Protein AF-A0AAV7XN51-F1 (afdb_monomer)

pLDDT: mean 76.29, std 14.18, range [33.38, 92.38]

Nearest PDB structures (foldseek):
  8zgt-assembly1_B  TM=3.733E-01  e=4.078E+00  Rattus norvegicus
  6qpq-assembly2_C  TM=3.426E-01  e=2.627E+00  Thermochaetoides thermophila DSM 1495
  6qv1-assembly1_B  TM=2.124E-01  e=2.758E+00  Thermotoga maritima MSB8

Mean predicted aligned error: 9.62 Å

Solvent-accessible surface area (backbone atoms only — not comparable to full-atom values): 9319 Å² total; per-residue (Å²): 130,88,72,72,48,68,78,72,54,31,60,62,49,62,76,44,34,72,58,54,49,62,69,34,35,90,86,80,33,30,57,51,69,57,42,27,50,49,11,52,52,46,25,52,52,33,48,50,34,46,52,29,51,74,72,72,42,78,49,90,56,47,72,65,48,46,63,62,36,64,74,48,56,84,78,54,57,76,65,60,56,51,52,53,48,51,56,53,34,54,52,45,30,51,39,20,47,33,29,22,51,15,46,71,69,66,38,49,73,42,38,43,65,44,53,53,53,49,50,51,51,52,50,52,51,49,50,56,50,51,54,42,46,75,73,73,44,94,77,76,57,68,68,61,54,52,50,54,52,50,52,52,51,56,49,46,29,48,50,28,37,35,58,52,40,53,59,62,73,74,112

Organism: NCBI:txid439358

Structure (mmCIF, N/CA/C/O backbone):
data_AF-A0AAV7XN51-F1
#
_entry.id   AF-A0AAV7XN51-F1
#
loop_
_atom_site.group_PDB
_atom_site.id
_atom_site.type_symbol
_atom_site.label_atom_id
_atom_site.label_alt_id
_atom_site.label_comp_id
_atom_site.label_asym_id
_atom_site.label_entity_id
_atom_site.label_seq_id
_atom_site.pdbx_PDB_ins_code
_atom_site.Cartn_x
_atom_site.Cartn_y
_atom_site.Cartn_z
_atom_site.occupancy
_atom_site.B_iso_or_equiv
_atom_site.auth_seq_id
_atom_site.auth_comp_id
_atom_site.auth_asym_id
_atom_site.auth_atom_id
_atom_site.pdbx_PDB_model_num
ATOM 1 N N . MET A 1 1 ? 3.316 7.113 -22.708 1.00 33.38 1 MET A N 1
ATOM 2 C CA . MET A 1 1 ? 4.002 8.287 -22.124 1.00 33.38 1 MET A CA 1
ATOM 3 C C . MET A 1 1 ? 4.991 7.782 -21.085 1.00 33.38 1 MET A C 1
ATOM 5 O O . MET A 1 1 ? 4.564 7.099 -20.165 1.00 33.38 1 MET A O 1
ATOM 9 N N . ARG A 1 2 ? 6.297 8.037 -21.255 1.00 41.25 2 ARG A N 1
ATOM 10 C CA . ARG A 1 2 ? 7.309 7.727 -20.232 1.00 41.25 2 ARG A CA 1
ATOM 11 C C . ARG A 1 2 ? 7.122 8.716 -19.085 1.00 41.25 2 ARG A C 1
ATOM 13 O O . ARG A 1 2 ? 7.471 9.883 -19.216 1.00 41.25 2 ARG A O 1
ATOM 20 N N . VAL A 1 3 ? 6.497 8.273 -18.004 1.00 49.91 3 VAL A N 1
ATOM 21 C CA . VAL A 1 3 ? 6.418 9.058 -16.768 1.00 49.91 3 VAL A CA 1
ATOM 22 C C . VAL A 1 3 ? 7.848 9.163 -16.211 1.00 49.91 3 VAL A C 1
ATOM 24 O O . VAL A 1 3 ? 8.553 8.151 -16.231 1.00 49.91 3 VAL A O 1
ATOM 27 N N . PRO A 1 4 ? 8.323 10.340 -15.763 1.00 53.16 4 PRO A N 1
ATOM 28 C CA . PRO A 1 4 ? 9.722 10.559 -15.394 1.00 53.16 4 PRO A CA 1
ATOM 29 C C . PRO A 1 4 ? 10.025 9.976 -14.004 1.00 53.16 4 PRO A C 1
ATOM 31 O O . PRO A 1 4 ? 10.395 10.677 -13.067 1.00 53.16 4 PRO A O 1
ATOM 34 N N . PHE A 1 5 ? 9.855 8.663 -13.849 1.00 54.28 5 PHE A N 1
ATOM 35 C CA . PHE A 1 5 ? 10.244 7.941 -12.639 1.00 54.28 5 PHE A CA 1
ATOM 36 C C . PHE A 1 5 ? 11.752 7.991 -12.411 1.00 54.28 5 PHE A C 1
ATOM 38 O O . PHE A 1 5 ? 12.187 8.028 -11.261 1.00 54.28 5 PHE A O 1
ATOM 45 N N . SER A 1 6 ? 12.538 8.076 -13.487 1.00 52.22 6 SER A N 1
ATOM 46 C CA . SER A 1 6 ? 14.000 8.106 -13.446 1.00 52.22 6 SER A CA 1
ATOM 47 C C . SER A 1 6 ? 14.585 9.351 -12.772 1.00 52.22 6 SER A C 1
ATOM 49 O O . SER A 1 6 ? 15.688 9.269 -12.240 1.00 52.22 6 SER A O 1
ATOM 51 N N . SER A 1 7 ? 13.870 10.482 -12.733 1.00 53.81 7 SER A N 1
ATOM 52 C CA . SER A 1 7 ? 14.366 11.714 -12.103 1.00 53.81 7 SER A CA 1
ATOM 53 C C . SER A 1 7 ? 13.974 11.853 -10.629 1.00 53.81 7 SER A C 1
ATOM 55 O O . SER A 1 7 ? 14.759 12.395 -9.855 1.00 53.81 7 SER A O 1
ATOM 57 N N . VAL A 1 8 ? 12.804 11.342 -10.216 1.00 60.16 8 VAL A N 1
ATOM 58 C CA . VAL A 1 8 ? 12.297 11.496 -8.833 1.00 60.16 8 VAL A CA 1
ATOM 59 C C . VAL A 1 8 ? 12.503 10.238 -7.982 1.00 60.16 8 VAL A C 1
ATOM 61 O O . VAL A 1 8 ? 13.050 10.326 -6.884 1.00 60.16 8 VAL A O 1
ATOM 64 N N . LEU A 1 9 ? 12.103 9.056 -8.471 1.00 60.91 9 LEU A N 1
ATOM 65 C CA . LEU A 1 9 ? 12.276 7.781 -7.752 1.00 60.91 9 LEU A CA 1
ATOM 66 C C . LEU A 1 9 ? 13.556 7.031 -8.147 1.00 60.91 9 LEU A C 1
ATOM 68 O O . LEU A 1 9 ? 14.057 6.226 -7.363 1.00 60.91 9 LEU A O 1
ATOM 72 N N . GLY A 1 10 ? 14.111 7.310 -9.325 1.00 59.81 10 GLY A N 1
ATOM 73 C CA . GLY A 1 10 ? 15.326 6.677 -9.837 1.00 59.81 10 GLY A CA 1
ATOM 74 C C . GLY A 1 10 ? 16.536 6.813 -8.904 1.00 59.81 10 GLY A C 1
ATOM 75 O O . GLY A 1 10 ? 17.105 5.788 -8.522 1.00 59.81 10 GLY A O 1
ATOM 76 N N . PRO A 1 11 ? 16.924 8.026 -8.456 1.00 60.84 11 PRO A N 1
ATOM 77 C CA . PRO A 1 11 ? 18.116 8.211 -7.627 1.00 60.84 11 PRO A CA 1
ATOM 78 C C . PRO A 1 11 ? 18.096 7.432 -6.295 1.00 60.84 11 PRO A C 1
ATOM 80 O O . PRO A 1 11 ? 19.089 6.758 -5.994 1.00 60.84 11 PRO A O 1
ATOM 83 N N . PRO A 1 12 ? 17.008 7.444 -5.490 1.00 62.06 12 PRO A N 1
ATOM 84 C CA . PRO A 1 12 ? 16.958 6.649 -4.264 1.00 62.06 12 PRO A CA 1
ATOM 85 C C . PRO A 1 12 ? 16.860 5.141 -4.538 1.00 62.06 12 PRO A C 1
ATOM 87 O O . PRO A 1 12 ? 17.498 4.362 -3.823 1.00 62.06 12 PRO A O 1
ATOM 90 N N . MET A 1 13 ? 16.134 4.709 -5.579 1.00 62.38 13 MET A N 1
ATOM 91 C CA . MET A 1 13 ? 16.035 3.283 -5.914 1.00 62.38 13 MET A CA 1
ATOM 92 C C . MET A 1 13 ? 17.348 2.709 -6.457 1.00 62.38 13 MET A C 1
ATOM 94 O O . MET A 1 13 ? 17.679 1.568 -6.144 1.00 62.38 13 MET A O 1
ATOM 98 N N . LEU A 1 14 ? 18.148 3.491 -7.186 1.00 65.44 14 LEU A N 1
ATOM 99 C CA . LEU A 1 14 ? 19.487 3.093 -7.633 1.00 65.44 14 LEU A CA 1
ATOM 100 C C . LEU A 1 14 ? 20.480 3.038 -6.465 1.00 65.44 14 LEU A C 1
ATOM 102 O O . LEU A 1 14 ? 21.215 2.057 -6.329 1.00 65.44 14 LEU A O 1
ATOM 106 N N . LYS A 1 15 ? 20.462 4.040 -5.574 1.00 69.00 15 LYS A N 1
ATOM 107 C CA . LYS A 1 15 ? 21.365 4.114 -4.411 1.00 69.00 15 LYS A CA 1
ATOM 108 C C . LYS A 1 15 ? 21.192 2.928 -3.455 1.00 69.00 15 LYS A C 1
ATOM 110 O O . LYS A 1 15 ? 22.183 2.381 -2.974 1.00 69.00 15 LYS A O 1
ATOM 115 N N . TYR A 1 16 ? 19.951 2.495 -3.223 1.00 74.06 16 TYR A N 1
ATOM 116 C CA . TYR A 1 16 ? 19.626 1.363 -2.344 1.00 74.06 16 TYR A CA 1
ATOM 117 C C . TYR A 1 16 ? 19.201 0.094 -3.099 1.00 74.06 16 TYR A C 1
ATOM 119 O O . TYR A 1 16 ? 18.755 -0.878 -2.487 1.00 74.06 16 TYR A O 1
ATOM 127 N N . GLY A 1 17 ? 19.398 0.040 -4.419 1.00 70.25 17 GLY A N 1
ATOM 128 C CA . GLY A 1 17 ? 18.892 -1.043 -5.267 1.00 70.25 17 GLY A CA 1
ATOM 129 C C . GLY A 1 17 ? 19.396 -2.430 -4.868 1.00 70.25 17 GLY A C 1
ATOM 130 O O . GLY A 1 17 ? 18.647 -3.401 -4.920 1.00 70.25 17 GLY A O 1
ATOM 131 N N . ARG A 1 18 ? 20.639 -2.542 -4.375 1.00 72.06 18 ARG A N 1
ATOM 132 C C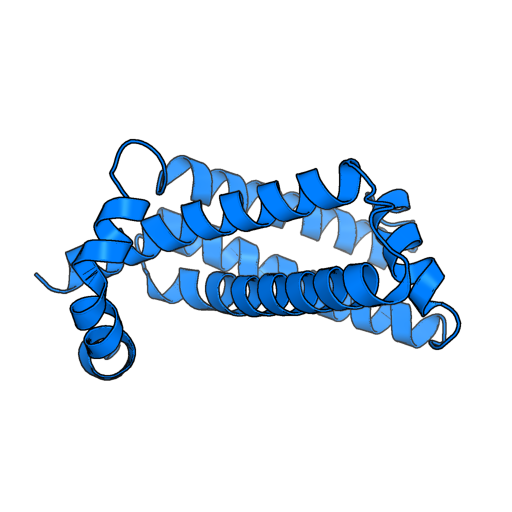A . ARG A 1 18 ? 21.179 -3.811 -3.845 1.00 72.06 18 ARG A CA 1
ATOM 133 C C . ARG A 1 18 ? 20.407 -4.322 -2.625 1.00 72.06 18 ARG A C 1
ATOM 135 O O . ARG A 1 18 ? 20.211 -5.528 -2.508 1.00 72.06 18 ARG A O 1
ATOM 142 N N . PHE A 1 19 ? 19.966 -3.427 -1.743 1.00 77.25 19 PHE A N 1
ATOM 143 C CA . PHE A 1 19 ? 19.182 -3.785 -0.563 1.00 77.25 19 PHE A CA 1
ATOM 144 C C . PHE A 1 19 ? 17.778 -4.245 -0.962 1.00 77.25 19 PHE A C 1
ATOM 146 O O . PHE A 1 19 ? 17.367 -5.347 -0.597 1.00 77.25 19 PHE A O 1
ATOM 153 N N . TYR A 1 20 ? 17.089 -3.458 -1.795 1.00 76.00 20 TYR A N 1
ATOM 154 C CA . TYR A 1 20 ? 15.750 -3.805 -2.275 1.00 76.00 20 TYR A CA 1
ATOM 155 C C . TYR A 1 20 ? 15.738 -5.106 -3.078 1.00 76.00 20 TYR A C 1
ATOM 157 O O . TYR A 1 20 ? 14.859 -5.934 -2.876 1.00 76.00 20 TYR A O 1
ATOM 165 N N . ASN A 1 21 ? 16.751 -5.363 -3.908 1.00 74.19 21 ASN A N 1
ATOM 166 C CA . ASN A 1 21 ? 16.862 -6.627 -4.643 1.00 74.19 21 ASN A CA 1
ATOM 167 C C . ASN A 1 21 ? 17.091 -7.836 -3.739 1.00 74.19 21 ASN A C 1
ATOM 169 O O . ASN A 1 21 ? 16.661 -8.937 -4.069 1.00 74.19 21 ASN A O 1
ATOM 173 N N . ARG A 1 22 ? 17.777 -7.648 -2.607 1.00 78.50 22 ARG A N 1
ATOM 174 C CA . ARG A 1 22 ? 17.988 -8.724 -1.640 1.00 78.50 22 ARG A CA 1
ATOM 175 C C . ARG A 1 22 ? 16.696 -9.049 -0.890 1.00 78.50 22 ARG A C 1
ATOM 177 O O . ARG A 1 22 ? 16.406 -10.226 -0.705 1.00 78.50 22 ARG A O 1
ATOM 184 N N . MET A 1 23 ? 15.913 -8.031 -0.518 1.00 78.06 23 MET A N 1
ATOM 185 C CA . MET A 1 23 ? 14.571 -8.222 0.054 1.00 78.06 23 MET A CA 1
ATOM 186 C C . MET A 1 23 ? 13.598 -8.848 -0.950 1.00 78.06 23 MET A C 1
ATOM 188 O O . MET A 1 23 ? 12.892 -9.794 -0.619 1.00 78.06 23 MET A O 1
ATOM 192 N N . CYS A 1 24 ? 13.606 -8.363 -2.189 1.00 76.56 24 CYS A N 1
ATOM 193 C CA . CYS A 1 24 ? 12.735 -8.811 -3.273 1.00 76.56 24 CYS A CA 1
ATOM 194 C C . CYS A 1 24 ? 13.323 -9.972 -4.081 1.00 76.56 24 CYS A C 1
ATOM 196 O O . CYS A 1 24 ? 13.037 -10.111 -5.270 1.00 76.56 24 CYS A O 1
ATOM 198 N N . SER A 1 25 ? 14.171 -10.796 -3.457 1.00 72.62 25 SER A N 1
ATOM 199 C CA . SER A 1 25 ? 14.716 -11.987 -4.103 1.00 72.62 25 SER A CA 1
ATOM 200 C C . SER A 1 25 ? 13.560 -12.848 -4.641 1.00 72.62 25 SER A C 1
ATOM 202 O O . SER A 1 25 ? 12.598 -13.085 -3.899 1.00 72.62 25 SER A O 1
ATOM 204 N N . PRO A 1 26 ? 13.630 -13.335 -5.897 1.00 61.69 26 PRO A N 1
ATOM 205 C CA . PRO A 1 26 ? 12.488 -13.835 -6.679 1.00 61.69 26 PRO A CA 1
ATOM 206 C C . PRO A 1 26 ? 11.783 -15.088 -6.130 1.00 61.69 26 PRO A C 1
ATOM 208 O O . PRO A 1 26 ? 10.918 -15.643 -6.797 1.00 61.69 26 PRO A O 1
ATOM 211 N N . ARG A 1 27 ? 12.135 -15.555 -4.929 1.00 60.78 27 ARG A N 1
ATOM 212 C CA . ARG A 1 27 ? 11.517 -16.714 -4.273 1.00 60.78 27 ARG A CA 1
ATOM 213 C C . ARG A 1 27 ? 10.613 -16.364 -3.090 1.00 60.78 27 ARG A C 1
ATOM 215 O O . ARG A 1 27 ? 9.852 -17.229 -2.676 1.00 60.78 27 ARG A O 1
ATOM 222 N N . LEU A 1 28 ? 10.676 -15.141 -2.554 1.00 66.44 28 LEU A N 1
ATOM 223 C CA . LEU A 1 28 ? 9.966 -14.772 -1.319 1.00 66.44 28 LEU A CA 1
ATOM 224 C C . LEU A 1 28 ? 8.829 -13.756 -1.535 1.00 66.44 28 LEU A C 1
ATOM 226 O O . LEU A 1 28 ? 7.748 -13.940 -0.981 1.00 66.44 28 LEU A O 1
ATOM 230 N N . PHE A 1 29 ? 9.032 -12.726 -2.364 1.00 76.00 29 PHE A N 1
ATOM 231 C CA . PHE A 1 29 ? 8.069 -11.628 -2.550 1.00 76.00 29 PHE A CA 1
ATOM 232 C C . PHE A 1 29 ? 7.990 -11.168 -4.015 1.00 76.00 29 PHE A C 1
ATOM 234 O O . PHE A 1 29 ? 8.998 -11.187 -4.720 1.00 76.00 29 PHE A O 1
ATOM 241 N N . GLY A 1 30 ? 6.813 -10.715 -4.469 1.00 72.12 30 GLY A N 1
ATOM 242 C CA . GLY A 1 30 ? 6.613 -10.121 -5.802 1.00 72.12 30 GLY A CA 1
ATOM 243 C C . GLY A 1 30 ? 5.897 -11.009 -6.827 1.00 72.12 30 GLY A C 1
ATOM 244 O O . GLY A 1 30 ? 6.102 -10.847 -8.035 1.00 72.12 30 GLY A O 1
ATOM 245 N N . TYR A 1 31 ? 5.069 -11.959 -6.382 1.00 82.25 31 TYR A N 1
ATOM 246 C CA . TYR A 1 31 ? 4.236 -12.750 -7.292 1.00 82.25 31 TYR A CA 1
ATOM 247 C C . TYR A 1 31 ? 3.091 -11.895 -7.851 1.00 82.25 31 TYR A C 1
ATOM 249 O O . TYR A 1 31 ? 2.214 -11.467 -7.105 1.00 82.25 31 TYR A O 1
ATOM 257 N N . SER A 1 32 ? 3.066 -11.689 -9.174 1.00 81.94 32 SER A N 1
ATOM 258 C CA . SER A 1 32 ? 2.006 -10.902 -9.833 1.00 81.94 32 SER A CA 1
ATOM 259 C C . SER A 1 32 ? 0.616 -11.498 -9.578 1.00 81.94 32 SER A C 1
ATOM 261 O O . SER A 1 32 ? -0.304 -10.780 -9.199 1.00 81.94 32 SER A O 1
ATOM 263 N N . THR A 1 33 ? 0.485 -12.828 -9.644 1.00 85.31 33 THR A N 1
ATOM 264 C CA . THR A 1 33 ? -0.770 -13.533 -9.336 1.00 85.31 33 THR A CA 1
ATOM 265 C C . THR A 1 33 ? -1.267 -13.250 -7.920 1.00 85.31 33 THR A C 1
ATOM 267 O O . THR A 1 33 ? -2.460 -13.042 -7.727 1.00 85.31 33 THR A O 1
ATOM 270 N N . TYR A 1 34 ? -0.365 -13.167 -6.937 1.00 88.44 34 TYR A N 1
ATOM 271 C CA . TYR A 1 34 ? -0.726 -12.806 -5.567 1.00 88.44 34 TYR A CA 1
ATOM 272 C C . TYR A 1 34 ? -1.267 -11.376 -5.494 1.00 88.44 34 TYR A C 1
ATOM 274 O O . TYR A 1 34 ? -2.321 -11.155 -4.907 1.00 88.44 34 TYR A O 1
ATOM 282 N N . SER A 1 35 ? 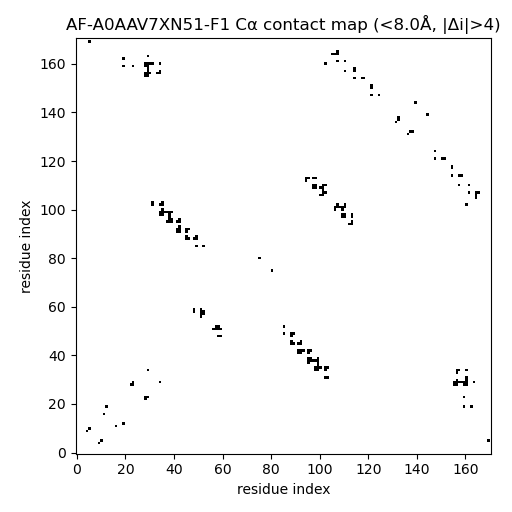-0.585 -10.409 -6.115 1.00 86.69 35 SER A N 1
ATOM 283 C CA . SER A 1 35 ? -1.016 -9.005 -6.118 1.00 86.69 35 SER A CA 1
ATOM 284 C C . SER A 1 35 ? -2.339 -8.790 -6.860 1.00 86.69 35 SER A C 1
ATOM 286 O O . SER A 1 35 ? -3.163 -8.007 -6.395 1.00 86.6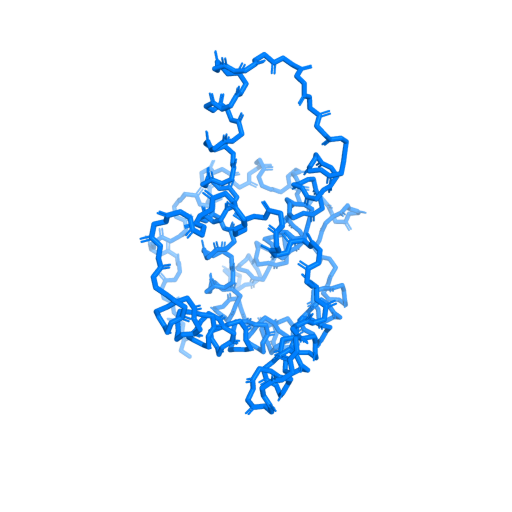9 35 S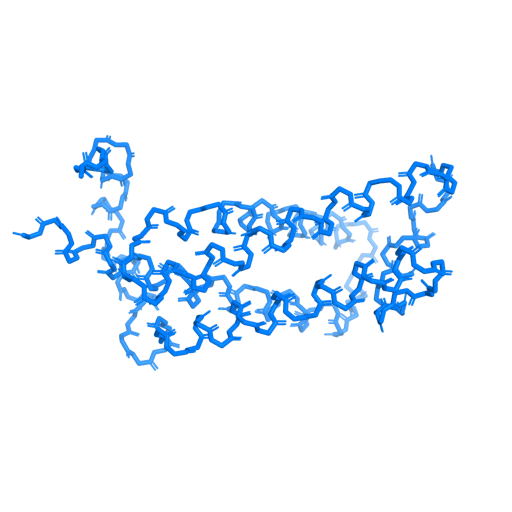ER A O 1
ATOM 288 N N . VAL A 1 36 ? -2.582 -9.515 -7.959 1.00 89.44 36 VAL A N 1
ATOM 289 C CA . VAL A 1 36 ? -3.873 -9.498 -8.669 1.00 89.44 36 VAL A CA 1
ATOM 290 C C . VAL A 1 36 ? -4.979 -10.074 -7.786 1.00 89.44 36 VAL A C 1
ATOM 292 O O . VAL A 1 36 ? -6.003 -9.421 -7.595 1.00 89.44 36 VAL A O 1
ATOM 295 N N . CYS A 1 37 ? -4.772 -11.255 -7.194 1.00 92.06 37 CYS A N 1
ATOM 296 C CA . CYS A 1 37 ? -5.742 -11.855 -6.275 1.00 92.06 37 CYS A CA 1
ATOM 297 C C . CYS A 1 37 ? -6.022 -10.948 -5.070 1.00 92.06 37 CYS A C 1
ATOM 299 O O . CYS A 1 37 ? -7.174 -10.801 -4.673 1.00 92.06 37 CYS A O 1
ATOM 301 N N . LEU A 1 38 ? -4.988 -10.306 -4.520 1.00 90.88 38 LEU A N 1
ATOM 302 C CA . LEU A 1 38 ? -5.110 -9.344 -3.427 1.00 90.88 38 LEU A CA 1
ATOM 303 C C . LEU A 1 38 ? -5.950 -8.130 -3.839 1.00 90.88 38 LEU A C 1
ATOM 305 O O . LEU A 1 38 ? -6.829 -7.724 -3.084 1.00 90.88 38 LEU A O 1
ATOM 309 N N . GLY A 1 39 ? -5.708 -7.575 -5.029 1.00 88.94 39 GLY A N 1
ATOM 310 C CA . GLY A 1 39 ? -6.500 -6.479 -5.584 1.00 88.94 39 GLY A CA 1
ATOM 311 C C . GLY A 1 39 ? -7.968 -6.867 -5.761 1.00 88.94 39 GLY A C 1
ATOM 312 O O . GLY A 1 39 ? -8.841 -6.194 -5.227 1.00 88.94 39 GLY A O 1
ATOM 313 N N . ILE A 1 40 ? -8.246 -8.002 -6.412 1.00 91.62 40 ILE A N 1
ATOM 314 C CA . ILE A 1 40 ? -9.618 -8.491 -6.633 1.00 91.62 40 ILE A CA 1
ATOM 315 C C . ILE A 1 40 ? -10.337 -8.742 -5.304 1.00 91.62 40 ILE A C 1
ATOM 317 O O . ILE A 1 40 ? -11.469 -8.292 -5.120 1.00 91.62 40 ILE A O 1
ATOM 321 N N . LEU A 1 41 ? -9.687 -9.437 -4.365 1.00 91.81 41 LEU A N 1
ATOM 322 C CA . LEU A 1 41 ? -10.262 -9.736 -3.055 1.00 91.81 41 LEU A CA 1
ATOM 323 C C . LEU A 1 41 ? -10.518 -8.451 -2.259 1.00 91.81 41 LEU A C 1
ATOM 325 O O . LEU A 1 41 ? -11.591 -8.294 -1.681 1.00 91.81 41 LEU A O 1
ATOM 329 N N . GLY A 1 42 ? -9.565 -7.515 -2.265 1.00 87.56 42 GLY A N 1
ATOM 330 C CA . GLY A 1 42 ? -9.703 -6.215 -1.614 1.00 87.56 42 GLY A CA 1
ATOM 331 C C . GLY A 1 42 ? -10.858 -5.399 -2.194 1.00 87.56 42 GLY A C 1
ATOM 332 O O . GLY A 1 42 ? -11.676 -4.872 -1.439 1.00 87.56 42 GLY A O 1
ATOM 333 N N . THR A 1 43 ? -10.997 -5.359 -3.521 1.00 88.88 43 THR A N 1
ATOM 334 C CA . THR A 1 43 ? -12.123 -4.696 -4.193 1.00 88.88 43 THR A CA 1
ATOM 335 C C . THR A 1 43 ? -13.452 -5.368 -3.852 1.00 88.88 43 THR A C 1
ATOM 337 O O . THR A 1 43 ? -14.417 -4.680 -3.535 1.00 88.88 43 THR A O 1
ATOM 340 N N . ALA A 1 44 ? -13.521 -6.702 -3.865 1.00 89.44 44 ALA A N 1
ATOM 341 C CA . ALA A 1 44 ? -14.747 -7.425 -3.540 1.00 89.44 44 ALA A CA 1
ATOM 342 C C . ALA A 1 44 ? -15.201 -7.158 -2.095 1.00 89.44 44 ALA A C 1
ATOM 344 O O . ALA A 1 44 ? -16.364 -6.827 -1.869 1.00 89.44 44 ALA A O 1
ATOM 345 N N . VAL A 1 45 ? -14.282 -7.242 -1.126 1.00 87.44 45 VAL A N 1
ATOM 346 C CA . VAL A 1 45 ? -14.580 -6.981 0.292 1.00 87.44 45 VAL A CA 1
ATOM 347 C C . VAL A 1 45 ? -15.013 -5.531 0.504 1.00 87.44 45 VAL A C 1
ATOM 349 O O . VAL A 1 45 ? -16.052 -5.293 1.116 1.00 87.44 45 VAL A O 1
ATOM 352 N N . THR A 1 46 ? -14.275 -4.561 -0.045 1.00 86.38 46 THR A N 1
ATOM 353 C CA . THR A 1 46 ? -14.613 -3.132 0.100 1.00 86.38 46 THR A CA 1
ATOM 354 C C . THR A 1 46 ? -15.938 -2.770 -0.566 1.00 86.38 46 THR A C 1
ATOM 356 O O . THR A 1 46 ? -16.690 -1.965 -0.023 1.00 86.38 46 THR A O 1
ATOM 359 N N . LEU A 1 47 ? -16.281 -3.400 -1.694 1.00 87.56 47 LEU A N 1
ATOM 360 C CA . LEU A 1 47 ? -17.565 -3.198 -2.363 1.00 87.56 47 LEU A CA 1
ATOM 361 C C . LEU A 1 47 ? -18.732 -3.799 -1.568 1.00 87.56 47 LEU A C 1
ATOM 363 O O . LEU A 1 47 ? -19.796 -3.185 -1.485 1.00 87.56 47 LEU A O 1
ATOM 367 N N . VAL A 1 48 ? -18.547 -4.984 -0.979 1.00 86.94 48 VAL A N 1
ATOM 368 C CA . VAL A 1 48 ? -19.546 -5.589 -0.085 1.00 86.94 48 VAL A CA 1
ATOM 369 C C . VAL A 1 48 ? -19.756 -4.711 1.146 1.00 86.94 48 VAL A C 1
ATOM 371 O O . VAL A 1 48 ? -20.901 -4.421 1.488 1.00 86.94 48 VAL A O 1
ATOM 374 N N . ASP A 1 49 ? -18.677 -4.229 1.766 1.00 82.38 49 ASP A N 1
ATOM 375 C CA . ASP A 1 49 ? -18.758 -3.319 2.911 1.00 82.38 49 ASP A CA 1
ATOM 376 C C . ASP A 1 49 ? -19.427 -1.986 2.545 1.00 82.38 49 ASP A C 1
ATOM 378 O O . ASP A 1 49 ? -20.251 -1.492 3.314 1.00 82.38 49 ASP A O 1
ATOM 382 N N . LEU A 1 50 ? -19.155 -1.435 1.358 1.00 84.94 50 LEU A N 1
ATOM 383 C CA . LEU A 1 50 ? -19.817 -0.228 0.861 1.00 84.94 50 LEU A CA 1
ATOM 384 C C . LEU A 1 50 ? -21.320 -0.452 0.658 1.00 84.94 50 LEU A C 1
ATOM 386 O O . LEU A 1 50 ? -22.121 0.383 1.070 1.00 84.94 50 LEU A O 1
ATOM 390 N N . ARG A 1 51 ? -21.720 -1.583 0.062 1.00 85.75 51 ARG A N 1
ATOM 391 C CA . ARG A 1 51 ? -23.141 -1.927 -0.121 1.00 85.75 51 ARG A CA 1
ATOM 392 C C . ARG A 1 51 ? -23.868 -2.060 1.212 1.00 85.75 51 ARG A C 1
ATOM 394 O O . ARG A 1 51 ? -24.951 -1.505 1.359 1.00 85.75 51 ARG A O 1
ATOM 401 N N . ARG A 1 52 ? -23.266 -2.750 2.183 1.00 81.62 52 ARG A N 1
ATOM 402 C CA . ARG A 1 52 ? -23.830 -2.883 3.535 1.00 81.62 52 ARG A CA 1
ATOM 403 C C . ARG A 1 52 ? -23.968 -1.525 4.215 1.00 81.62 52 ARG A C 1
ATOM 405 O O . ARG A 1 52 ? -25.033 -1.214 4.733 1.00 81.62 52 ARG A O 1
ATOM 412 N N . LEU A 1 53 ? -22.939 -0.679 4.119 1.00 80.75 53 LEU A N 1
ATOM 413 C CA . LEU A 1 53 ? -22.955 0.669 4.687 1.00 80.75 53 LEU A CA 1
ATOM 414 C C . LEU A 1 53 ? -24.051 1.555 4.073 1.00 80.75 53 LEU A C 1
ATOM 416 O O . LEU A 1 53 ? -24.716 2.288 4.801 1.00 80.75 53 LEU A O 1
ATOM 420 N N . LEU A 1 54 ? -24.262 1.473 2.754 1.00 81.75 54 LEU A N 1
ATOM 421 C CA . LEU A 1 54 ? -25.333 2.193 2.052 1.00 81.75 54 LEU A CA 1
ATOM 422 C C . LEU A 1 54 ? -26.730 1.686 2.433 1.00 81.75 54 LEU A C 1
ATOM 424 O O . LEU A 1 54 ? -27.659 2.483 2.528 1.00 81.75 54 LEU A O 1
ATOM 428 N N . ASN A 1 55 ? -26.867 0.385 2.694 1.00 83.62 55 ASN A N 1
ATOM 429 C CA . ASN A 1 55 ? -28.117 -0.224 3.152 1.00 83.62 55 ASN A CA 1
ATOM 430 C C . ASN A 1 55 ? -28.404 0.026 4.646 1.00 83.62 55 ASN A C 1
ATOM 432 O O . ASN A 1 55 ? -29.445 -0.397 5.143 1.00 83.62 55 ASN A O 1
ATOM 436 N N . GLY A 1 56 ? -27.500 0.696 5.373 1.00 70.44 56 GLY A N 1
ATOM 437 C CA . GLY A 1 56 ? -27.615 0.905 6.819 1.00 70.44 56 GLY A CA 1
ATOM 438 C C . GLY A 1 56 ? -27.320 -0.345 7.656 1.00 70.44 56 GLY A C 1
ATOM 439 O O . GLY A 1 56 ? -27.583 -0.350 8.856 1.00 70.44 56 GLY A O 1
ATOM 440 N N . GLU A 1 57 ? -26.770 -1.394 7.042 1.00 69.69 57 GLU A N 1
ATOM 441 C CA . GLU A 1 57 ? -26.353 -2.621 7.717 1.00 69.69 57 GLU A CA 1
ATOM 442 C C . GLU A 1 57 ? -24.956 -2.462 8.326 1.00 69.69 57 GLU A C 1
ATOM 444 O O . GLU A 1 57 ? -24.129 -1.656 7.878 1.00 69.69 57 GLU A O 1
ATOM 449 N N . SER A 1 58 ? -24.661 -3.256 9.356 1.00 63.44 58 SER A N 1
ATOM 450 C CA . SER A 1 58 ? -23.343 -3.224 9.970 1.00 63.44 58 SER A CA 1
ATOM 451 C C . SER A 1 58 ? -22.253 -3.792 9.039 1.00 63.44 58 SER A C 1
ATOM 453 O O . SER A 1 58 ? -22.479 -4.733 8.269 1.00 63.44 58 SER A O 1
ATOM 455 N N . PRO A 1 59 ? -21.039 -3.210 9.064 1.00 61.69 59 PRO A N 1
ATOM 456 C CA . PRO A 1 59 ? -19.916 -3.646 8.233 1.00 61.69 59 PRO A CA 1
ATOM 457 C C . PRO A 1 59 ? -19.491 -5.082 8.577 1.00 61.69 59 PRO A C 1
ATOM 459 O O . PRO A 1 59 ? -19.532 -5.500 9.733 1.00 61.69 59 PRO A O 1
ATOM 462 N N . THR A 1 60 ? -18.981 -5.820 7.588 1.00 55.34 60 THR A N 1
ATOM 463 C CA . THR A 1 60 ? -18.626 -7.250 7.711 1.00 55.34 60 THR A CA 1
ATOM 464 C C . THR A 1 60 ? -17.570 -7.521 8.794 1.00 55.34 60 THR A C 1
ATOM 466 O O . THR A 1 60 ? -17.551 -8.593 9.393 1.00 55.34 60 THR A O 1
ATOM 469 N N . CYS A 1 61 ? -16.726 -6.529 9.096 1.00 54.00 61 CYS A N 1
ATOM 470 C CA . CYS A 1 61 ? -15.677 -6.578 10.119 1.00 54.00 61 CYS A CA 1
ATOM 471 C C . CYS A 1 61 ? -15.987 -5.690 11.337 1.00 54.00 61 CYS A C 1
ATOM 473 O O . CYS A 1 61 ? -15.143 -4.909 11.788 1.00 54.00 61 CYS A O 1
ATOM 475 N N . GLU A 1 62 ? -17.193 -5.809 11.895 1.00 49.16 62 GLU A N 1
ATOM 476 C CA . GLU A 1 62 ? -17.599 -5.068 13.093 1.00 49.16 62 GLU A CA 1
ATOM 477 C C . GLU A 1 62 ? -16.636 -5.267 14.270 1.00 49.16 62 GLU A C 1
ATOM 479 O O . GLU A 1 62 ? -16.241 -4.285 14.873 1.00 49.16 62 GLU A O 1
ATOM 484 N N . GLY A 1 63 ? -16.163 -6.481 14.573 1.00 50.44 63 GLY A N 1
ATOM 485 C CA . GLY A 1 63 ? -15.288 -6.712 15.739 1.00 50.44 63 GLY A CA 1
ATOM 486 C C . GLY A 1 63 ? -13.921 -6.010 15.668 1.00 50.44 63 GLY A C 1
ATOM 487 O O . GLY A 1 63 ? -13.433 -5.472 16.661 1.00 50.44 63 GLY A O 1
ATOM 488 N N . LEU A 1 64 ? -13.314 -5.960 14.479 1.00 50.00 64 LEU A N 1
ATOM 489 C CA . LEU A 1 64 ? -12.019 -5.308 14.239 1.00 50.00 64 LEU A CA 1
ATOM 490 C C . LEU A 1 64 ? -12.150 -3.783 14.206 1.00 50.00 64 LEU A C 1
ATOM 492 O O . LEU A 1 64 ? -11.326 -3.071 14.784 1.00 50.00 64 LEU A O 1
ATOM 496 N N . TRP A 1 65 ? -13.204 -3.283 13.558 1.00 47.94 65 TRP A N 1
ATOM 497 C CA . TRP A 1 65 ? -13.477 -1.853 13.474 1.00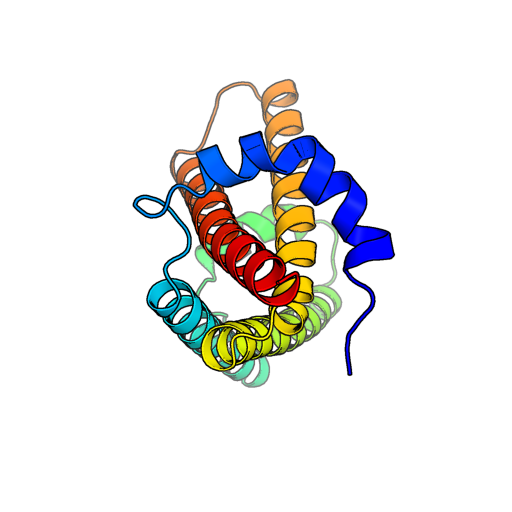 47.94 65 TRP A CA 1
ATOM 498 C C . TRP A 1 65 ? -13.979 -1.307 14.812 1.00 47.94 65 TRP A C 1
ATOM 500 O O . TRP A 1 65 ? -13.524 -0.255 15.224 1.00 47.94 65 TRP A O 1
ATOM 510 N N . LYS A 1 66 ? -14.809 -2.048 15.552 1.00 47.34 66 LYS A N 1
ATOM 511 C CA . LYS A 1 66 ? -15.322 -1.690 16.884 1.00 47.34 66 LYS A CA 1
ATOM 512 C C . LYS A 1 66 ? -14.235 -1.719 17.954 1.00 47.34 66 LYS A C 1
ATOM 514 O O . LYS A 1 66 ? -14.275 -0.897 18.854 1.00 47.34 66 LYS A O 1
ATOM 519 N N . ASN A 1 67 ? -13.200 -2.553 17.847 1.00 48.78 67 ASN A N 1
ATOM 520 C CA . ASN A 1 67 ? -12.047 -2.450 18.754 1.00 48.78 67 ASN A CA 1
ATOM 521 C C . ASN A 1 67 ? -11.157 -1.231 18.443 1.00 48.78 67 ASN A C 1
ATOM 523 O O . ASN A 1 67 ? -10.656 -0.593 19.368 1.00 48.78 67 ASN A O 1
ATOM 527 N N . ARG A 1 68 ? -10.992 -0.858 17.163 1.00 51.06 68 ARG A N 1
ATOM 528 C CA . ARG A 1 68 ? -10.247 0.358 16.775 1.00 51.06 68 ARG A CA 1
ATOM 529 C C . ARG A 1 68 ? -11.049 1.645 17.016 1.00 51.06 68 ARG A C 1
ATOM 531 O O . ARG A 1 68 ? -10.468 2.634 17.454 1.00 51.06 68 ARG A O 1
ATOM 538 N N . LEU A 1 69 ? -12.364 1.628 16.782 1.00 50.84 69 LEU A N 1
ATOM 539 C CA . LEU A 1 69 ? -13.258 2.769 16.974 1.00 50.84 69 LEU A CA 1
ATOM 540 C C . LEU A 1 69 ? -13.862 2.878 18.362 1.00 50.84 69 LEU A C 1
ATOM 542 O O . LEU A 1 69 ? -14.082 4.009 18.741 1.00 50.84 69 LEU A O 1
ATOM 546 N N . SER A 1 70 ? -14.067 1.829 19.161 1.00 48.09 70 SER A N 1
ATOM 547 C CA . SER A 1 70 ? -14.545 2.020 20.552 1.00 48.09 70 SER A CA 1
ATOM 548 C C . SER A 1 70 ? -13.573 2.873 21.373 1.00 48.09 70 SER A C 1
ATOM 550 O O . SER A 1 70 ? -13.961 3.574 22.305 1.00 48.09 70 SER A O 1
ATOM 552 N N . ARG A 1 71 ? -12.292 2.884 20.979 1.00 48.31 71 ARG A N 1
ATOM 553 C CA . ARG A 1 71 ? -11.271 3.789 21.515 1.00 48.31 71 ARG A CA 1
ATOM 554 C C . ARG A 1 71 ? -11.396 5.230 20.976 1.00 48.31 71 ARG A C 1
ATOM 556 O O . ARG A 1 71 ? -11.004 6.156 21.674 1.00 48.31 71 ARG A O 1
ATOM 563 N N . SER A 1 72 ? -11.959 5.423 19.779 1.00 48.50 72 SER A N 1
ATOM 564 C CA . SER A 1 72 ? -12.175 6.720 19.104 1.00 48.50 72 SER A CA 1
ATOM 565 C C . SER A 1 72 ? -13.597 7.293 19.267 1.00 48.50 72 SER A C 1
ATOM 567 O O . SER A 1 72 ? -13.794 8.492 19.082 1.00 48.50 72 SER A O 1
ATOM 569 N N . GLU A 1 73 ? -14.578 6.469 19.641 1.00 48.38 73 GLU A N 1
ATOM 570 C CA . GLU A 1 73 ? -16.006 6.782 19.832 1.00 48.38 73 GLU A CA 1
ATOM 571 C C . GLU A 1 73 ? -16.221 7.837 20.918 1.00 48.38 73 GLU A C 1
ATOM 573 O O . GLU A 1 73 ? -17.237 8.520 20.929 1.00 48.38 73 GLU A O 1
ATOM 578 N N . ARG A 1 74 ? -15.238 8.038 21.806 1.00 50.50 74 ARG A N 1
ATOM 579 C CA . ARG A 1 74 ? -15.295 9.110 22.807 1.00 50.50 74 ARG A CA 1
ATOM 580 C C . ARG A 1 74 ? -15.144 10.518 22.218 1.00 50.50 74 ARG A C 1
ATOM 582 O O . ARG A 1 74 ? -15.362 11.469 22.958 1.00 50.50 74 ARG A O 1
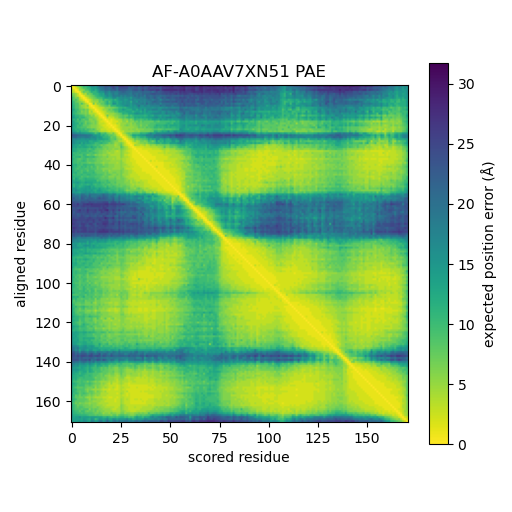ATOM 589 N N . LEU A 1 75 ? -14.759 10.672 20.944 1.00 54.81 75 LEU A N 1
ATOM 590 C CA . LEU A 1 75 ? -14.461 11.982 20.344 1.00 54.81 75 LEU A CA 1
ATOM 591 C C . LEU A 1 75 ? -15.254 12.344 19.076 1.00 54.81 75 LEU A C 1
ATOM 593 O O . LEU A 1 75 ? -15.204 13.507 18.683 1.00 54.81 75 LEU A O 1
ATOM 597 N N . MET A 1 76 ? -15.963 11.415 18.423 1.00 57.28 76 MET A N 1
ATOM 598 C CA . MET A 1 76 ? -16.644 11.687 17.143 1.00 57.28 76 MET A CA 1
ATOM 599 C C . MET A 1 76 ? -18.157 11.494 17.232 1.00 57.28 76 MET A C 1
ATOM 601 O O . MET A 1 76 ? -18.637 10.552 17.855 1.00 57.28 76 MET A O 1
ATOM 605 N N . THR A 1 77 ? -18.913 12.367 16.563 1.00 67.69 77 THR A N 1
ATOM 606 C CA . THR A 1 77 ? -20.355 12.182 16.358 1.00 67.69 77 THR A CA 1
ATOM 607 C C . THR A 1 77 ? -20.612 11.027 15.386 1.00 67.69 77 THR A C 1
ATOM 609 O O . THR A 1 77 ? -19.862 10.823 14.431 1.00 67.69 77 THR A O 1
ATOM 612 N N . ASN A 1 78 ? -21.704 10.284 15.588 1.00 69.38 78 ASN A N 1
ATOM 613 C CA . ASN A 1 78 ? -22.042 9.115 14.761 1.00 69.38 78 ASN A CA 1
ATOM 614 C C . ASN A 1 78 ? -22.154 9.436 13.256 1.00 69.38 78 ASN A C 1
ATOM 616 O O . ASN A 1 78 ? -21.845 8.589 12.420 1.00 69.38 78 ASN A O 1
ATOM 620 N N . GLU A 1 79 ? -22.554 10.660 12.903 1.00 73.31 79 GLU A N 1
ATOM 621 C CA . GLU A 1 79 ? -22.665 11.111 11.510 1.00 73.31 79 GLU A CA 1
ATOM 622 C C . GLU A 1 79 ? -21.291 11.303 10.854 1.00 73.31 79 GLU A C 1
ATOM 624 O O . GLU A 1 79 ? -21.050 10.785 9.764 1.00 73.31 79 GLU A O 1
ATOM 629 N N . THR A 1 80 ? -20.346 11.946 11.547 1.00 75.50 80 THR A N 1
ATOM 630 C CA . THR A 1 80 ? -18.992 12.177 11.011 1.00 75.50 80 THR A CA 1
ATOM 631 C C . THR A 1 80 ? -18.206 10.876 10.858 1.00 75.50 80 THR A C 1
ATOM 633 O O . THR A 1 80 ? -17.484 10.695 9.876 1.00 75.50 80 THR A O 1
ATOM 636 N N . ALA A 1 81 ? -18.397 9.925 11.777 1.00 74.12 81 ALA A N 1
ATOM 637 C CA . ALA A 1 81 ? -17.803 8.595 11.680 1.00 74.12 81 ALA A CA 1
ATOM 638 C C . ALA A 1 81 ? -18.326 7.809 10.463 1.00 74.12 81 ALA A C 1
ATOM 640 O O . ALA A 1 81 ? -17.560 7.091 9.811 1.00 74.12 81 ALA A O 1
ATOM 641 N N . ARG A 1 82 ? -19.617 7.956 10.132 1.00 74.19 82 ARG A N 1
ATOM 642 C CA . ARG A 1 82 ? -20.231 7.326 8.955 1.00 74.19 82 ARG A CA 1
ATOM 643 C C . ARG A 1 82 ? -19.683 7.918 7.659 1.00 74.19 82 ARG A C 1
ATOM 645 O O . ARG A 1 82 ? -19.291 7.160 6.773 1.00 74.19 82 ARG A O 1
ATOM 652 N N . ASP A 1 83 ? -19.610 9.240 7.563 1.00 81.44 83 ASP A N 1
ATOM 653 C CA . ASP A 1 83 ? -19.172 9.921 6.342 1.00 81.44 83 ASP A CA 1
ATOM 654 C C . ASP A 1 83 ? -17.682 9.668 6.060 1.00 81.44 83 ASP A C 1
ATOM 656 O O . ASP A 1 83 ? -17.306 9.347 4.931 1.00 81.44 83 ASP A O 1
ATOM 660 N N . LEU A 1 84 ? -16.837 9.678 7.100 1.00 79.56 84 LEU A N 1
ATOM 661 C CA . LEU A 1 84 ? -15.421 9.314 6.986 1.00 79.56 84 LEU A CA 1
ATOM 662 C C . LEU A 1 84 ? -15.244 7.866 6.508 1.00 79.56 84 LEU A C 1
ATOM 664 O O . LEU A 1 84 ? -14.366 7.569 5.695 1.00 79.56 84 LEU A O 1
ATOM 668 N N . LYS A 1 85 ? -16.094 6.953 6.987 1.00 79.06 85 LYS A N 1
ATOM 669 C CA . LYS A 1 85 ? -16.075 5.553 6.560 1.00 79.06 85 LYS A CA 1
ATOM 670 C C . LYS A 1 85 ? -16.505 5.390 5.110 1.00 79.06 85 LYS A C 1
ATOM 672 O O . LYS A 1 85 ? -15.904 4.587 4.396 1.00 79.06 85 LYS A O 1
ATOM 677 N N . LEU A 1 86 ? -17.514 6.137 4.674 1.00 82.06 86 LEU A N 1
ATOM 678 C CA . LEU A 1 86 ? -17.956 6.135 3.285 1.00 82.06 86 LEU A CA 1
ATOM 679 C C . LEU A 1 86 ? -16.825 6.622 2.370 1.00 82.06 86 LEU A C 1
ATOM 681 O O . LEU A 1 86 ? -16.444 5.908 1.444 1.00 82.06 86 LEU A O 1
ATOM 685 N N . MET A 1 87 ? -16.215 7.767 2.697 1.00 86.56 87 MET A N 1
ATOM 686 C CA . MET A 1 87 ? -15.061 8.307 1.969 1.00 86.56 87 MET A CA 1
ATOM 687 C C . MET A 1 87 ? -13.900 7.306 1.919 1.00 86.56 87 MET A C 1
ATOM 689 O O . MET A 1 87 ? -13.359 7.026 0.850 1.00 86.56 87 MET A O 1
ATOM 693 N N . SER A 1 88 ? -13.550 6.709 3.061 1.00 83.44 88 SER A N 1
ATOM 694 C CA . SER A 1 88 ? -12.481 5.710 3.141 1.00 83.44 88 SER A CA 1
ATOM 695 C C . SER A 1 88 ? -12.791 4.442 2.342 1.00 83.44 88 SER A C 1
ATOM 697 O O . SER A 1 88 ? -11.871 3.859 1.771 1.00 83.44 88 SER A O 1
ATOM 699 N N . SER A 1 89 ? -14.054 4.012 2.278 1.00 84.62 89 SER A N 1
ATOM 700 C CA . SER A 1 89 ? -14.462 2.817 1.528 1.00 84.62 89 SER A CA 1
ATOM 701 C C . SER A 1 89 ? -14.400 3.051 0.021 1.00 84.62 89 SER A C 1
ATOM 703 O O . SER A 1 89 ? -13.898 2.193 -0.701 1.00 84.62 89 SER A O 1
ATOM 705 N N . VAL A 1 90 ? -14.837 4.225 -0.449 1.00 88.25 90 VAL A N 1
ATOM 706 C CA . VAL A 1 90 ? -14.730 4.622 -1.864 1.00 88.25 90 VAL A CA 1
ATOM 707 C C . VAL A 1 90 ? -13.265 4.676 -2.293 1.00 88.25 90 VAL A C 1
ATOM 709 O O . VAL A 1 90 ? -12.893 4.021 -3.266 1.00 88.25 90 VAL A O 1
ATOM 712 N N . LEU A 1 91 ? -12.415 5.353 -1.512 1.00 87.19 91 LEU A N 1
ATOM 713 C CA . LEU A 1 91 ? -10.971 5.360 -1.755 1.00 87.19 91 LEU A CA 1
ATOM 714 C C . LEU A 1 91 ? -10.409 3.932 -1.751 1.00 87.19 91 LEU A C 1
ATOM 716 O O . LEU A 1 91 ? -9.629 3.580 -2.629 1.00 87.19 91 LEU A O 1
ATOM 720 N N . GLY A 1 92 ? -10.828 3.078 -0.816 1.00 85.88 92 GLY A N 1
ATOM 721 C CA . GLY A 1 92 ? -10.420 1.673 -0.775 1.00 85.88 92 GLY A CA 1
ATOM 722 C C . GLY A 1 92 ? -10.711 0.928 -2.082 1.00 85.88 92 GLY A C 1
ATOM 723 O O . GLY A 1 92 ? -9.815 0.281 -2.624 1.00 85.88 92 GLY A O 1
ATOM 724 N N . VAL A 1 93 ? -11.927 1.067 -2.620 1.00 89.44 93 VAL A N 1
ATOM 725 C CA . VAL A 1 93 ? -12.326 0.455 -3.900 1.00 89.44 93 VAL A CA 1
ATOM 726 C C . VAL A 1 93 ? -11.423 0.931 -5.038 1.00 89.44 93 VAL A C 1
ATOM 728 O O . VAL A 1 93 ? -10.903 0.098 -5.782 1.00 89.44 93 VAL A O 1
ATOM 731 N N . GLU A 1 94 ? -11.190 2.242 -5.148 1.00 90.50 94 GLU A N 1
ATOM 732 C CA . GLU A 1 94 ? -10.324 2.820 -6.182 1.00 90.50 94 GLU A CA 1
ATOM 733 C C . GLU A 1 94 ? -8.897 2.270 -6.098 1.00 90.50 94 GLU A C 1
ATOM 735 O O . GLU A 1 94 ? -8.351 1.790 -7.090 1.00 90.50 94 GLU A O 1
ATOM 740 N N . HIS A 1 95 ? -8.300 2.266 -4.905 1.00 91.50 95 HIS A N 1
ATOM 741 C CA . HIS A 1 95 ? -6.916 1.833 -4.718 1.00 91.50 95 HIS A CA 1
ATOM 742 C C . HIS A 1 95 ? -6.733 0.334 -4.993 1.00 91.50 95 HIS A C 1
ATOM 744 O O . HIS A 1 95 ? -5.736 -0.053 -5.603 1.00 91.50 95 HIS A O 1
ATOM 750 N N . TYR A 1 96 ? -7.681 -0.519 -4.587 1.00 90.62 96 TYR A N 1
ATOM 751 C CA . TYR A 1 96 ? -7.619 -1.955 -4.889 1.00 90.62 96 TYR A CA 1
ATOM 752 C C . TYR A 1 96 ? -7.896 -2.261 -6.367 1.00 90.62 96 TYR A C 1
ATOM 754 O O . TYR A 1 96 ? -7.256 -3.151 -6.932 1.00 90.62 96 TYR A O 1
ATOM 762 N N . ALA A 1 97 ? -8.772 -1.492 -7.022 1.00 89.75 97 ALA A N 1
ATOM 763 C CA . ALA A 1 97 ? -9.000 -1.612 -8.459 1.00 89.75 97 ALA A CA 1
ATOM 764 C C . ALA A 1 97 ? -7.754 -1.203 -9.261 1.00 89.75 97 ALA A C 1
ATOM 766 O O . ALA A 1 97 ? -7.335 -1.929 -10.164 1.00 89.75 97 ALA A O 1
ATOM 767 N N . LEU A 1 98 ? -7.111 -0.088 -8.892 1.00 91.62 98 LEU A N 1
ATOM 768 C CA . LEU A 1 98 ? -5.845 0.355 -9.483 1.00 91.62 98 LEU A CA 1
ATOM 769 C C . LEU A 1 98 ? -4.721 -0.661 -9.247 1.00 91.62 98 LEU A C 1
ATOM 771 O O . LEU A 1 98 ? -3.952 -0.927 -10.167 1.00 91.62 98 LEU A O 1
ATOM 775 N N . LEU A 1 99 ? -4.660 -1.286 -8.066 1.00 91.06 99 LEU A N 1
ATOM 776 C CA . LEU A 1 99 ? -3.714 -2.366 -7.779 1.00 91.06 99 LEU A CA 1
ATOM 777 C C . LEU A 1 99 ? -3.921 -3.567 -8.714 1.00 91.06 99 LEU A C 1
ATOM 779 O O . LEU A 1 99 ? -2.957 -4.051 -9.307 1.00 91.06 99 LEU A O 1
ATOM 783 N N . ALA A 1 100 ? -5.163 -4.040 -8.859 1.00 89.88 100 ALA A N 1
ATOM 784 C CA . ALA A 1 100 ? -5.484 -5.172 -9.728 1.00 89.88 100 ALA A CA 1
ATOM 785 C C . ALA A 1 100 ? -5.148 -4.864 -11.196 1.00 89.88 100 ALA A C 1
ATOM 787 O O . ALA A 1 100 ? -4.479 -5.657 -11.859 1.00 89.88 100 ALA A O 1
ATOM 788 N N . LEU A 1 101 ? -5.552 -3.685 -11.684 1.00 89.19 101 LEU A N 1
ATOM 789 C CA . LEU A 1 101 ? -5.257 -3.226 -13.042 1.00 89.19 101 LEU A CA 1
ATOM 790 C C . LEU A 1 101 ? -3.756 -3.034 -13.265 1.00 89.19 101 LEU A C 1
ATOM 792 O O . LEU A 1 101 ? -3.240 -3.441 -14.300 1.00 89.19 101 LEU A O 1
ATOM 796 N N . GLY A 1 102 ? -3.039 -2.455 -12.306 1.00 86.25 102 GLY A N 1
ATOM 797 C CA . GLY A 1 102 ? -1.595 -2.249 -12.374 1.00 86.25 102 GLY A CA 1
ATOM 798 C C . GLY A 1 102 ? -0.802 -3.550 -12.404 1.00 86.25 102 GLY A C 1
ATOM 799 O O . GLY A 1 102 ? 0.141 -3.680 -13.182 1.00 86.25 102 GLY A O 1
ATOM 800 N N . ALA A 1 103 ? -1.210 -4.536 -11.605 1.00 86.88 103 ALA A N 1
ATOM 801 C CA . ALA A 1 103 ? -0.596 -5.858 -11.608 1.00 86.88 103 ALA A CA 1
ATOM 802 C C . ALA A 1 103 ? -0.924 -6.657 -12.883 1.00 86.88 103 ALA A C 1
ATOM 804 O O . ALA A 1 103 ? -0.075 -7.407 -13.355 1.00 86.88 103 ALA A O 1
ATOM 805 N N . TYR A 1 104 ? -2.120 -6.479 -13.458 1.00 87.50 104 TYR A N 1
ATOM 806 C CA . TYR A 1 104 ? -2.534 -7.146 -14.698 1.00 87.50 104 TYR A CA 1
ATOM 807 C C . TYR A 1 104 ? -1.912 -6.528 -15.958 1.00 87.50 104 TYR A C 1
ATOM 809 O O . TYR A 1 104 ? -1.515 -7.241 -16.871 1.00 87.50 104 TYR A O 1
ATOM 817 N N . THR A 1 105 ? -1.834 -5.198 -16.015 1.00 85.94 105 THR A N 1
ATOM 818 C CA . THR A 1 105 ? -1.321 -4.454 -17.180 1.00 85.94 105 THR A CA 1
ATOM 819 C C . THR A 1 105 ? 0.182 -4.179 -17.111 1.00 85.94 105 THR A C 1
ATOM 821 O O . THR A 1 105 ? 0.710 -3.468 -17.961 1.00 85.94 105 THR A O 1
ATOM 824 N N . ASP A 1 106 ? 0.855 -4.700 -16.081 1.00 84.06 106 ASP A N 1
ATOM 825 C CA . ASP A 1 106 ? 2.267 -4.464 -15.772 1.00 84.06 106 ASP A CA 1
ATOM 826 C C . ASP A 1 106 ? 2.679 -2.978 -15.735 1.00 84.06 106 ASP A C 1
ATOM 828 O O . ASP A 1 106 ? 3.818 -2.614 -16.027 1.00 84.06 106 ASP A O 1
ATOM 832 N N . ASN A 1 107 ? 1.752 -2.100 -15.339 1.00 83.69 107 ASN A N 1
ATOM 833 C CA . ASN A 1 107 ? 1.984 -0.661 -15.253 1.00 83.69 107 ASN A CA 1
ATOM 834 C C . ASN A 1 107 ? 2.350 -0.244 -13.815 1.00 83.69 107 ASN A C 1
ATOM 836 O O . ASN A 1 107 ? 1.441 -0.089 -12.991 1.00 83.69 107 ASN A O 1
ATOM 840 N N . PRO A 1 108 ? 3.633 0.060 -13.508 1.00 83.06 108 PRO A N 1
ATOM 841 C CA . PRO A 1 108 ? 4.089 0.374 -12.146 1.00 83.06 108 PRO A CA 1
ATOM 842 C C . PRO A 1 108 ? 3.409 1.613 -11.546 1.00 83.06 108 PRO A C 1
ATOM 844 O O . PRO A 1 108 ? 3.273 1.731 -10.330 1.00 83.06 108 PRO A O 1
ATOM 847 N N . VAL A 1 109 ? 2.944 2.535 -12.393 1.00 85.94 109 VAL A N 1
ATOM 848 C CA . VAL A 1 109 ? 2.306 3.795 -11.977 1.00 85.94 109 VAL A CA 1
ATOM 849 C C . VAL A 1 109 ? 1.017 3.551 -11.201 1.00 85.94 109 VAL A C 1
ATOM 851 O O . VAL A 1 109 ? 0.739 4.241 -10.224 1.00 85.94 109 VAL A O 1
ATOM 854 N N . LEU A 1 110 ? 0.248 2.542 -11.611 1.00 88.31 110 LEU A N 1
ATOM 855 C CA . LEU A 1 110 ? -1.043 2.225 -11.007 1.00 88.31 110 LEU A CA 1
ATOM 856 C C . LEU A 1 110 ? -0.890 1.587 -9.615 1.00 88.31 110 LEU A C 1
ATOM 858 O O . LEU A 1 110 ? -1.827 1.619 -8.823 1.00 88.31 110 LEU A O 1
ATOM 862 N N . LEU A 1 111 ? 0.297 1.065 -9.280 1.00 87.62 111 LEU A N 1
ATOM 863 C CA . LEU A 1 111 ? 0.590 0.481 -7.967 1.00 87.62 111 LEU A CA 1
ATOM 864 C C . LEU A 1 111 ? 0.945 1.545 -6.911 1.00 87.62 111 LEU A C 1
ATOM 866 O O . LEU A 1 111 ? 0.868 1.274 -5.711 1.00 87.62 111 LEU A O 1
ATOM 870 N N . LEU A 1 112 ? 1.339 2.753 -7.330 1.00 87.69 112 LEU A N 1
ATOM 871 C CA . LEU A 1 112 ? 1.851 3.796 -6.433 1.00 87.69 112 LEU A CA 1
ATOM 872 C C . LEU A 1 112 ? 0.853 4.298 -5.392 1.00 87.69 112 LEU A C 1
ATOM 874 O O . LEU A 1 112 ? 1.265 4.410 -4.237 1.00 87.69 112 LEU A O 1
ATOM 878 N N . PRO A 1 113 ? -0.420 4.594 -5.728 1.00 89.75 113 PRO A N 1
ATOM 879 C CA . PRO A 1 113 ? -1.364 5.096 -4.733 1.00 89.75 113 PRO A CA 1
ATOM 880 C C . PRO A 1 113 ? -1.518 4.114 -3.571 1.00 89.75 113 PRO A C 1
ATOM 882 O O . PRO A 1 113 ? -1.458 4.500 -2.405 1.00 89.75 113 PRO A O 1
ATOM 885 N N . TRP A 1 114 ? -1.627 2.819 -3.886 1.00 90.88 114 TRP A N 1
ATOM 886 C CA . TRP A 1 114 ? -1.746 1.763 -2.886 1.00 90.88 114 TRP A CA 1
ATOM 887 C C . TRP A 1 114 ? -0.473 1.630 -2.039 1.00 90.88 114 TRP A C 1
ATOM 889 O O . TRP A 1 114 ? -0.551 1.550 -0.814 1.00 90.88 114 TRP A O 1
ATOM 899 N N . LEU A 1 115 ? 0.710 1.675 -2.664 1.00 90.75 115 LEU A N 1
ATOM 900 C CA . LEU A 1 115 ? 1.989 1.611 -1.949 1.00 90.75 115 LEU A CA 1
ATOM 901 C C . LEU A 1 115 ? 2.202 2.802 -1.013 1.00 90.75 115 LEU A C 1
ATOM 903 O O . LEU A 1 115 ? 2.667 2.609 0.111 1.00 90.75 115 LEU A O 1
ATOM 907 N N . PHE A 1 116 ? 1.865 4.011 -1.459 1.00 89.88 116 PHE A N 1
ATOM 908 C CA . PHE A 1 116 ? 2.036 5.233 -0.680 1.00 89.88 116 PHE A CA 1
ATOM 909 C C . PHE A 1 116 ? 1.085 5.270 0.517 1.00 89.88 116 PHE A C 1
ATOM 911 O O . PHE A 1 116 ? 1.527 5.468 1.650 1.00 89.88 116 PHE A O 1
ATOM 918 N N . MET A 1 117 ? -0.200 4.984 0.290 1.00 88.62 117 MET A N 1
ATOM 919 C CA . MET A 1 117 ? -1.181 4.886 1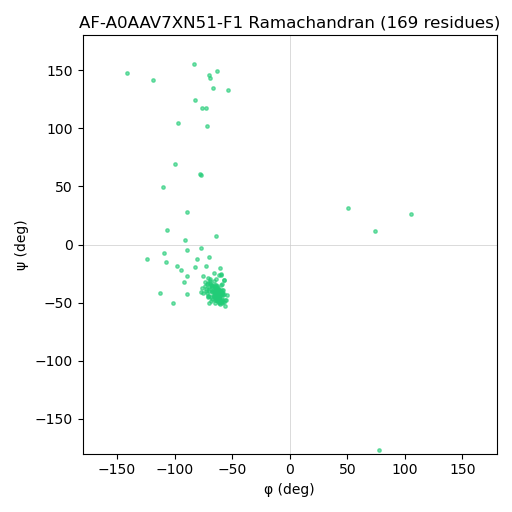.371 1.00 88.62 117 MET A CA 1
ATOM 920 C C . MET A 1 117 ? -0.812 3.776 2.359 1.00 88.62 117 MET A C 1
ATOM 922 O O . MET A 1 117 ? -0.828 4.002 3.567 1.00 88.62 117 MET A O 1
ATOM 926 N N . GLY A 1 118 ? -0.395 2.607 1.864 1.00 89.00 118 GLY A N 1
ATOM 927 C CA . GLY A 1 118 ? 0.064 1.502 2.706 1.00 89.00 118 GLY A CA 1
ATOM 928 C C . GLY A 1 118 ? 1.266 1.874 3.577 1.00 89.00 118 GLY A C 1
ATOM 929 O O . GLY A 1 118 ? 1.273 1.559 4.764 1.00 89.00 118 GLY A O 1
ATOM 930 N N . MET A 1 119 ? 2.243 2.612 3.035 1.00 89.00 119 MET A N 1
ATOM 931 C CA . MET A 1 119 ? 3.386 3.113 3.811 1.00 89.00 119 MET A CA 1
ATOM 932 C C . MET A 1 119 ? 2.959 4.045 4.942 1.00 89.00 119 MET A C 1
ATOM 934 O O . MET A 1 119 ? 3.447 3.904 6.062 1.00 89.00 119 MET A O 1
ATOM 938 N N . ILE A 1 120 ? 2.045 4.979 4.665 1.00 90.38 120 ILE A N 1
ATOM 939 C CA . ILE A 1 120 ? 1.525 5.905 5.680 1.00 90.38 120 ILE A CA 1
ATOM 940 C C . ILE A 1 120 ? 0.816 5.126 6.790 1.00 90.38 120 ILE A C 1
ATOM 942 O O . ILE A 1 120 ? 1.079 5.367 7.967 1.00 90.38 120 ILE A O 1
ATOM 946 N N . VAL A 1 121 ? -0.040 4.166 6.431 1.00 87.31 121 VAL A N 1
ATOM 947 C CA . VAL A 1 121 ? -0.771 3.345 7.407 1.00 87.31 121 VAL A CA 1
ATOM 948 C C . VAL A 1 121 ? 0.190 2.517 8.263 1.00 87.31 121 VAL A C 1
ATOM 950 O O . VAL A 1 121 ? 0.080 2.554 9.486 1.00 87.31 121 VAL A O 1
ATOM 953 N N . ILE A 1 122 ? 1.174 1.842 7.654 1.00 88.88 122 ILE A N 1
ATOM 954 C CA . ILE A 1 122 ? 2.199 1.069 8.378 1.00 88.88 122 ILE A CA 1
ATOM 955 C C . ILE A 1 122 ? 2.991 1.969 9.333 1.00 88.88 122 ILE A C 1
ATOM 957 O O . ILE A 1 122 ? 3.238 1.586 10.476 1.00 88.88 122 ILE A O 1
ATOM 961 N N . PHE A 1 123 ? 3.377 3.168 8.890 1.00 89.56 123 PHE A N 1
ATOM 962 C CA . PHE A 1 123 ? 4.124 4.116 9.715 1.00 89.56 123 PHE A CA 1
ATOM 963 C C . PHE A 1 123 ? 3.304 4.604 10.915 1.00 89.56 123 PHE A C 1
ATOM 965 O O . PHE A 1 123 ? 3.793 4.575 12.045 1.00 89.56 123 PHE A O 1
ATOM 972 N N . LEU A 1 124 ? 2.050 5.007 10.691 1.00 87.94 124 LEU A N 1
ATOM 973 C CA . LEU A 1 124 ? 1.151 5.455 11.756 1.00 87.94 124 LEU A CA 1
ATOM 974 C C . LEU A 1 124 ? 0.844 4.331 12.749 1.00 87.94 124 LEU A C 1
ATOM 976 O O . LEU A 1 124 ? 0.887 4.554 13.956 1.00 87.94 124 LEU A O 1
ATOM 980 N N . GLU A 1 125 ? 0.574 3.117 12.267 1.00 84.56 125 GLU A N 1
ATOM 981 C CA . GLU A 1 125 ? 0.327 1.963 13.132 1.00 84.56 125 GLU A CA 1
ATOM 982 C C . GLU A 1 125 ? 1.578 1.588 13.933 1.00 84.56 125 GLU A C 1
ATOM 984 O O . GLU A 1 125 ? 1.482 1.359 15.136 1.00 84.56 125 GLU A O 1
ATOM 989 N N . GLY A 1 126 ? 2.762 1.628 13.314 1.00 85.19 126 GLY A N 1
ATOM 990 C CA . GLY A 1 126 ? 4.038 1.440 14.003 1.00 85.19 126 GLY A CA 1
ATOM 991 C C . GLY A 1 126 ? 4.294 2.495 15.083 1.00 85.19 126 GLY A C 1
ATOM 992 O O . GLY A 1 126 ? 4.709 2.151 16.189 1.00 85.19 126 GLY A O 1
ATOM 993 N N . PHE A 1 127 ? 3.988 3.766 14.805 1.00 87.50 127 PHE A N 1
ATOM 994 C CA . PHE A 1 127 ? 4.099 4.851 15.783 1.00 87.50 127 PHE A CA 1
ATOM 995 C C . PHE A 1 127 ? 3.128 4.671 16.957 1.00 87.50 127 PHE A C 1
ATOM 997 O O . PHE A 1 127 ? 3.533 4.782 18.114 1.00 87.50 127 PHE A O 1
ATOM 1004 N N . LEU A 1 128 ? 1.862 4.344 16.678 1.00 84.12 128 LEU A N 1
ATOM 1005 C CA . LEU A 1 128 ? 0.853 4.062 17.705 1.00 84.12 128 LEU A CA 1
ATOM 1006 C C . LEU A 1 128 ? 1.210 2.829 18.540 1.00 84.12 128 LEU A C 1
ATOM 1008 O O . LEU A 1 128 ? 0.926 2.781 19.734 1.00 84.12 128 LEU A O 1
ATOM 1012 N N . PHE A 1 129 ? 1.821 1.825 17.923 1.00 80.75 129 PHE A N 1
ATOM 1013 C CA . PHE A 1 129 ? 2.278 0.634 18.619 1.00 80.75 129 PHE A CA 1
ATOM 1014 C C . PHE A 1 129 ? 3.474 0.935 19.529 1.00 80.75 129 PHE A C 1
ATOM 1016 O O . PHE A 1 129 ? 3.480 0.530 20.690 1.00 80.75 129 PHE A O 1
ATOM 1023 N N . ALA A 1 130 ? 4.453 1.699 19.037 1.00 83.06 130 ALA A N 1
ATOM 1024 C CA . ALA A 1 130 ? 5.601 2.131 19.825 1.00 83.06 130 ALA A CA 1
ATOM 1025 C C . ALA A 1 130 ? 5.171 3.003 21.013 1.00 83.06 130 ALA A C 1
ATOM 1027 O O . ALA A 1 130 ? 5.603 2.759 22.136 1.00 83.06 130 ALA A O 1
ATOM 1028 N N . SER A 1 131 ? 4.277 3.974 20.802 1.00 84.19 131 SER A N 1
ATOM 1029 C CA . SER A 1 131 ? 3.795 4.841 21.884 1.00 84.19 131 SER A CA 1
ATOM 1030 C C . SER A 1 131 ? 3.060 4.060 22.976 1.00 84.19 131 SER A C 1
ATOM 1032 O O . SER A 1 131 ? 3.287 4.312 24.159 1.00 84.19 131 SER A O 1
ATOM 1034 N N . ARG A 1 132 ? 2.253 3.055 22.608 1.00 78.62 132 ARG A N 1
ATOM 1035 C CA . ARG A 1 132 ? 1.621 2.134 23.570 1.00 78.62 132 ARG A CA 1
ATOM 1036 C C . ARG A 1 132 ? 2.645 1.310 24.337 1.00 78.62 132 ARG A C 1
ATOM 1038 O O . ARG A 1 132 ? 2.512 1.177 25.547 1.00 78.62 132 ARG A O 1
ATOM 1045 N N . LEU A 1 133 ? 3.672 0.799 23.662 1.00 80.62 133 LEU A N 1
ATOM 1046 C CA . LEU A 1 133 ? 4.731 0.022 24.305 1.00 80.62 133 LEU A CA 1
ATOM 1047 C C . LEU A 1 133 ? 5.447 0.829 25.400 1.00 80.62 133 LEU A C 1
ATOM 1049 O O . LEU A 1 133 ? 5.747 0.282 26.459 1.00 80.62 133 LEU A O 1
ATOM 1053 N N . PHE A 1 134 ? 5.674 2.126 25.163 1.00 82.06 134 PHE A N 1
ATOM 1054 C CA . PHE A 1 134 ? 6.269 3.030 26.151 1.00 82.06 134 PHE A CA 1
ATOM 1055 C C . PHE A 1 134 ? 5.313 3.408 27.296 1.00 82.06 134 PHE A C 1
ATOM 1057 O O . PHE A 1 134 ? 5.783 3.618 28.410 1.00 82.06 134 PHE A O 1
ATOM 1064 N N . HIS A 1 135 ? 3.999 3.494 27.048 1.00 77.94 135 HIS A N 1
ATOM 1065 C CA . HIS A 1 135 ? 3.012 3.918 28.054 1.00 77.94 135 HIS A CA 1
ATOM 1066 C C . HIS A 1 135 ? 2.421 2.780 28.904 1.00 77.94 135 HIS A C 1
ATOM 1068 O O . HIS A 1 135 ? 2.241 2.959 30.105 1.00 77.94 135 HIS A O 1
ATOM 1074 N N . GLU A 1 136 ? 2.074 1.641 28.298 1.00 68.62 136 GLU A N 1
ATOM 1075 C CA . GLU A 1 136 ? 1.296 0.555 28.927 1.00 68.62 136 GLU A CA 1
ATOM 1076 C C . GLU A 1 136 ? 2.139 -0.714 29.208 1.00 68.62 136 GLU A C 1
ATOM 1078 O O . GLU A 1 136 ? 1.669 -1.629 29.883 1.00 68.62 136 GLU A O 1
ATOM 1083 N N . GLY A 1 137 ? 3.395 -0.780 28.741 1.00 66.19 137 GLY A N 1
ATOM 1084 C CA . GLY A 1 137 ? 4.262 -1.962 28.870 1.00 66.19 137 GLY A CA 1
ATOM 1085 C C . GLY A 1 137 ? 3.937 -3.092 27.871 1.00 66.19 137 GLY A C 1
ATOM 1086 O O . GLY A 1 137 ? 3.090 -2.944 26.991 1.00 66.19 137 GLY A O 1
ATOM 1087 N N . ILE A 1 138 ? 4.632 -4.242 27.964 1.00 66.50 138 ILE A N 1
ATOM 1088 C CA . ILE A 1 138 ? 4.495 -5.395 27.034 1.00 66.50 138 ILE A CA 1
ATOM 1089 C C . ILE A 1 138 ? 3.214 -6.204 27.334 1.00 66.50 138 ILE A C 1
ATOM 1091 O O . ILE A 1 138 ? 3.257 -7.394 27.627 1.00 66.50 138 ILE A O 1
ATOM 1095 N N . HIS A 1 139 ? 2.040 -5.584 27.246 1.00 62.41 139 HIS A N 1
ATOM 1096 C CA . HIS A 1 139 ? 0.769 -6.310 27.137 1.00 62.41 139 HIS A CA 1
ATOM 1097 C C . HIS A 1 139 ? 0.329 -6.330 25.669 1.00 62.41 139 HIS A C 1
ATOM 1099 O O . HIS A 1 139 ? -0.618 -5.670 25.253 1.00 62.41 139 HIS A O 1
ATOM 1105 N N . MET A 1 140 ? 1.073 -7.075 24.846 1.00 62.81 140 MET A N 1
ATOM 1106 C CA . MET A 1 140 ? 0.800 -7.176 23.411 1.00 62.81 140 MET A CA 1
ATOM 1107 C C . MET A 1 140 ? -0.296 -8.198 23.114 1.00 62.81 140 MET A C 1
ATOM 1109 O O . MET A 1 140 ? -0.175 -9.384 23.433 1.00 62.81 140 MET A O 1
ATOM 1113 N N . ASN A 1 141 ? -1.341 -7.752 22.419 1.00 70.44 141 ASN A N 1
ATOM 1114 C CA . ASN A 1 141 ? -2.381 -8.630 21.904 1.00 70.44 141 ASN A CA 1
ATOM 1115 C C . ASN A 1 141 ? -1.848 -9.360 20.658 1.00 70.44 141 ASN A C 1
ATOM 1117 O O . ASN A 1 141 ? -1.511 -8.729 19.654 1.00 70.44 141 ASN A O 1
ATOM 1121 N N . ARG A 1 142 ? -1.746 -10.697 20.705 1.00 76.56 142 ARG A N 1
ATOM 1122 C CA . ARG A 1 142 ? -1.156 -11.503 19.610 1.00 76.56 142 ARG A CA 1
ATOM 1123 C C . ARG A 1 142 ? -1.859 -11.284 18.265 1.00 76.56 142 ARG A C 1
ATOM 1125 O O . ARG A 1 142 ? -1.219 -11.362 17.221 1.00 76.56 142 ARG A O 1
ATOM 1132 N N . SER A 1 143 ? -3.155 -10.987 18.292 1.00 77.00 143 SER A N 1
ATOM 1133 C CA . SER A 1 143 ? -3.960 -10.673 17.109 1.00 77.00 143 SER A CA 1
ATOM 1134 C C . SER A 1 143 ? -3.545 -9.366 16.425 1.00 77.00 143 SER A C 1
ATOM 1136 O O . SER A 1 143 ? -3.478 -9.333 15.199 1.00 77.00 143 SER A O 1
ATOM 1138 N N . GLU A 1 144 ? -3.218 -8.315 17.186 1.00 73.88 144 GLU A N 1
ATOM 1139 C CA . GLU A 1 144 ? -2.725 -7.046 16.627 1.00 73.88 144 GLU A CA 1
ATOM 1140 C C . GLU A 1 144 ? -1.359 -7.242 15.960 1.00 73.88 144 GLU A C 1
ATOM 1142 O O . GLU A 1 144 ? -1.136 -6.759 14.853 1.00 73.88 144 GLU A O 1
ATOM 1147 N N . LEU A 1 145 ? -0.469 -8.028 16.577 1.00 79.81 145 LEU A N 1
ATOM 1148 C CA . LEU A 1 145 ? 0.847 -8.320 16.007 1.00 79.81 145 LEU A CA 1
ATOM 1149 C C . LEU A 1 145 ? 0.743 -9.107 14.694 1.00 79.81 145 LEU A C 1
ATOM 1151 O O . LEU A 1 145 ? 1.396 -8.752 13.713 1.00 79.81 145 LEU A O 1
ATOM 1155 N N . LEU A 1 146 ? -0.100 -10.145 14.649 1.00 83.75 146 LEU A N 1
ATOM 1156 C CA . LEU A 1 146 ? -0.337 -10.915 13.423 1.00 83.75 146 LEU A CA 1
ATOM 1157 C C . LEU A 1 146 ? -0.907 -10.041 12.300 1.00 83.75 146 LEU A C 1
ATOM 1159 O O . LEU A 1 146 ? -0.486 -10.175 11.151 1.00 83.75 146 LEU A O 1
ATOM 1163 N N . PHE A 1 147 ? -1.815 -9.120 12.630 1.00 81.50 147 PHE A N 1
ATOM 1164 C CA . PHE A 1 147 ? -2.377 -8.186 11.661 1.00 81.50 147 PHE A CA 1
ATOM 1165 C C . PHE A 1 147 ? -1.302 -7.266 11.068 1.00 81.50 147 PHE A C 1
ATOM 1167 O O . PHE A 1 147 ? -1.187 -7.167 9.846 1.00 81.50 147 PHE A O 1
ATOM 1174 N N . THR A 1 148 ? -0.464 -6.658 11.910 1.00 82.38 148 THR A N 1
ATOM 1175 C CA . THR A 1 148 ? 0.626 -5.779 11.463 1.00 82.38 148 THR A CA 1
ATOM 1176 C C . THR A 1 148 ? 1.637 -6.526 10.595 1.00 82.38 148 THR A C 1
ATOM 1178 O O . THR A 1 148 ? 2.037 -6.028 9.543 1.00 82.38 148 THR A O 1
ATOM 1181 N N . VAL A 1 149 ? 2.013 -7.752 10.978 1.00 87.12 149 VAL A N 1
ATOM 1182 C CA . VAL A 1 149 ? 2.914 -8.596 10.174 1.00 87.12 149 VAL A CA 1
ATOM 1183 C C . VAL A 1 149 ? 2.296 -8.912 8.811 1.00 87.12 149 VAL A C 1
ATOM 1185 O O . VAL A 1 149 ? 2.978 -8.804 7.792 1.00 87.12 149 VAL A O 1
ATOM 1188 N N . MET A 1 150 ? 1.006 -9.250 8.764 1.00 87.25 150 MET A N 1
ATOM 1189 C CA . MET A 1 150 ? 0.314 -9.548 7.509 1.00 87.25 150 MET A CA 1
ATOM 1190 C C . MET A 1 150 ? 0.169 -8.310 6.615 1.00 87.25 150 MET A C 1
ATOM 1192 O O . MET A 1 150 ? 0.335 -8.408 5.399 1.00 87.25 150 MET A O 1
ATOM 1196 N N . MET A 1 151 ? -0.066 -7.135 7.201 1.00 86.75 151 MET A N 1
ATOM 1197 C CA . MET A 1 151 ? -0.083 -5.864 6.478 1.00 86.75 151 MET A CA 1
ATOM 1198 C C . MET A 1 151 ? 1.284 -5.558 5.849 1.00 86.75 151 MET A C 1
ATOM 1200 O O . MET A 1 151 ? 1.350 -5.256 4.657 1.00 86.75 151 MET A O 1
ATOM 1204 N N . ILE A 1 152 ? 2.375 -5.702 6.610 1.00 89.25 152 ILE A N 1
ATOM 1205 C CA . ILE 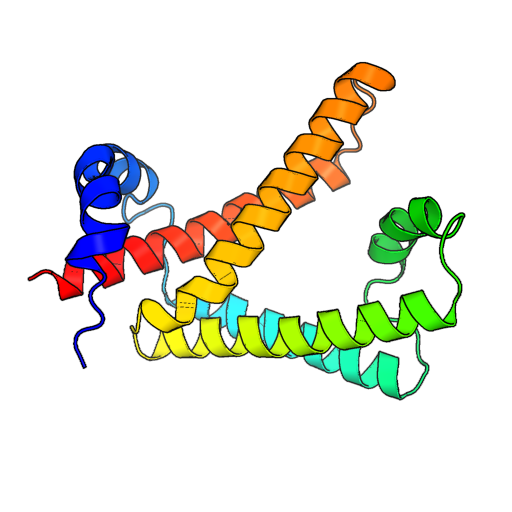A 1 152 ? 3.744 -5.519 6.102 1.00 89.25 152 ILE A CA 1
ATOM 1206 C C . ILE A 1 152 ? 4.048 -6.537 4.998 1.00 89.25 152 ILE A C 1
ATOM 1208 O O . ILE A 1 152 ? 4.599 -6.167 3.963 1.00 89.25 152 ILE A O 1
ATOM 1212 N N . HIS A 1 153 ? 3.656 -7.803 5.177 1.00 89.56 153 HIS A N 1
ATOM 1213 C CA . HIS A 1 153 ? 3.822 -8.844 4.163 1.00 89.56 153 HIS A CA 1
ATOM 1214 C C . HIS A 1 153 ? 3.104 -8.473 2.857 1.00 89.56 153 HIS A C 1
ATOM 1216 O O . HIS A 1 153 ? 3.713 -8.503 1.789 1.00 89.56 153 HIS A O 1
ATOM 1222 N N . ASN A 1 154 ? 1.830 -8.076 2.933 1.00 90.56 154 ASN A N 1
ATOM 1223 C CA . ASN A 1 154 ? 1.052 -7.656 1.767 1.00 90.56 154 ASN A CA 1
ATOM 1224 C C . ASN A 1 154 ? 1.684 -6.452 1.069 1.00 90.56 154 ASN A C 1
ATOM 1226 O O . ASN A 1 154 ? 1.780 -6.433 -0.158 1.00 90.56 154 ASN A O 1
ATOM 1230 N N . TRP A 1 155 ? 2.160 -5.477 1.844 1.00 92.38 155 TRP A N 1
ATOM 1231 C CA . TRP A 1 155 ? 2.847 -4.317 1.297 1.00 92.38 155 TRP A CA 1
ATOM 1232 C C . TRP A 1 155 ? 4.136 -4.700 0.570 1.00 92.38 155 TRP A C 1
ATOM 1234 O O . TRP A 1 155 ? 4.356 -4.279 -0.566 1.00 92.38 155 TRP A O 1
ATOM 1244 N N . LEU A 1 156 ? 4.949 -5.570 1.173 1.00 89.81 156 LEU A N 1
ATOM 1245 C CA . LEU A 1 156 ? 6.214 -6.014 0.597 1.00 89.81 156 LEU A CA 1
ATOM 1246 C C . LEU A 1 156 ? 6.008 -6.817 -0.698 1.00 89.81 156 LEU A C 1
ATOM 1248 O O . LEU A 1 156 ? 6.776 -6.648 -1.643 1.00 89.81 156 LEU A O 1
ATOM 1252 N N . GLN A 1 157 ? 4.945 -7.630 -0.786 1.00 90.50 157 GLN A N 1
ATOM 1253 C CA . GLN A 1 157 ? 4.577 -8.337 -2.022 1.00 90.50 157 GLN A CA 1
ATOM 1254 C C . GLN A 1 157 ? 4.356 -7.356 -3.185 1.00 90.50 157 GLN A C 1
ATOM 1256 O O . GLN A 1 157 ? 4.944 -7.520 -4.255 1.00 90.50 157 GLN A O 1
ATOM 1261 N N . VAL A 1 158 ? 3.559 -6.306 -2.970 1.00 90.06 158 VAL A N 1
ATOM 1262 C CA . VAL A 1 158 ? 3.271 -5.293 -3.999 1.00 90.06 158 VAL A CA 1
ATOM 1263 C C . VAL A 1 158 ? 4.497 -4.421 -4.285 1.00 90.06 158 VAL A C 1
ATOM 1265 O O . VAL A 1 158 ? 4.773 -4.112 -5.442 1.00 90.06 158 VAL A O 1
ATOM 1268 N N . PHE A 1 159 ? 5.281 -4.068 -3.263 1.00 90.00 159 PHE A N 1
ATOM 1269 C CA . PHE A 1 159 ? 6.499 -3.273 -3.433 1.00 90.00 159 PHE A CA 1
ATOM 1270 C C . PHE A 1 159 ? 7.535 -4.006 -4.289 1.00 90.00 159 PHE A C 1
ATOM 1272 O O . PHE A 1 159 ? 8.152 -3.415 -5.174 1.00 90.00 159 PHE A O 1
ATOM 1279 N N . CYS A 1 160 ? 7.702 -5.309 -4.071 1.00 88.56 160 CYS A N 1
ATOM 1280 C CA . CYS A 1 160 ? 8.618 -6.113 -4.866 1.00 88.56 160 CYS A CA 1
ATOM 1281 C C . CYS A 1 160 ? 8.149 -6.286 -6.314 1.00 88.56 160 CYS A C 1
ATOM 1283 O O . CYS A 1 160 ? 8.985 -6.269 -7.221 1.00 88.56 160 CYS A O 1
ATOM 1285 N N . LEU A 1 161 ? 6.834 -6.372 -6.549 1.00 86.50 161 LEU A N 1
ATOM 1286 C CA . LEU A 1 161 ? 6.272 -6.331 -7.899 1.00 86.50 161 LEU A CA 1
ATOM 1287 C C . LEU A 1 161 ? 6.566 -4.986 -8.583 1.00 86.50 161 LEU A C 1
ATOM 1289 O O . LEU A 1 161 ? 7.073 -4.971 -9.704 1.00 86.50 161 LEU A O 1
ATOM 1293 N N . PHE A 1 162 ? 6.340 -3.872 -7.883 1.00 87.81 162 PHE A N 1
ATOM 1294 C CA . PHE A 1 162 ? 6.648 -2.525 -8.368 1.00 87.81 162 PHE A CA 1
ATOM 1295 C C . PHE A 1 162 ? 8.137 -2.357 -8.702 1.00 87.81 162 PHE A C 1
ATOM 1297 O O . PHE A 1 162 ? 8.475 -1.952 -9.812 1.00 87.81 162 PHE A O 1
ATOM 1304 N N . ASN A 1 163 ? 9.041 -2.736 -7.792 1.00 84.31 163 ASN A N 1
ATOM 1305 C CA . ASN A 1 163 ? 10.487 -2.656 -8.015 1.00 84.31 163 ASN A CA 1
ATOM 1306 C C . ASN A 1 163 ? 10.925 -3.492 -9.231 1.00 84.31 163 ASN A C 1
ATOM 1308 O O . ASN A 1 163 ? 11.825 -3.096 -9.967 1.00 84.31 163 ASN A O 1
ATOM 1312 N N . ARG A 1 164 ? 10.280 -4.639 -9.477 1.00 81.50 164 ARG A N 1
ATOM 1313 C CA . ARG A 1 164 ? 10.541 -5.450 -10.673 1.00 81.50 164 ARG A CA 1
ATOM 1314 C C . ARG A 1 164 ? 10.070 -4.751 -11.951 1.00 81.50 164 ARG A C 1
ATOM 1316 O O . ARG A 1 164 ? 10.821 -4.725 -12.920 1.00 81.50 164 ARG A O 1
ATOM 1323 N N . GLN A 1 165 ? 8.864 -4.185 -11.947 1.00 81.12 165 GLN A N 1
ATOM 1324 C CA . GLN A 1 165 ? 8.286 -3.493 -13.105 1.00 81.12 165 GLN A CA 1
ATOM 1325 C C . GLN A 1 165 ? 9.066 -2.221 -13.463 1.00 81.12 165 GLN A C 1
ATOM 1327 O O . GLN A 1 165 ? 9.407 -2.029 -14.624 1.00 81.12 165 GLN A O 1
ATOM 133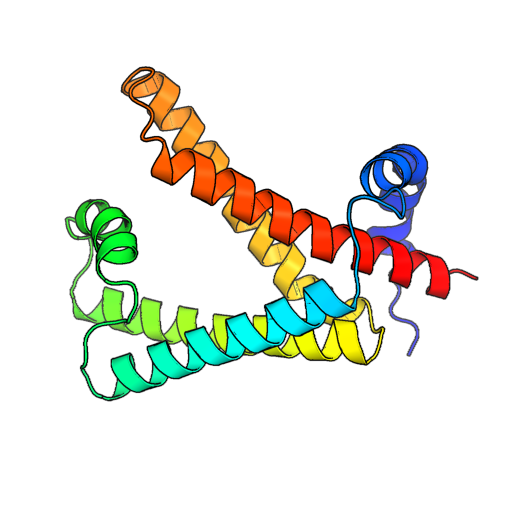2 N N . VAL A 1 166 ? 9.444 -1.400 -12.477 1.00 78.44 166 VAL A N 1
ATOM 1333 C CA . VAL A 1 166 ? 10.251 -0.186 -12.708 1.00 78.44 166 VAL A CA 1
ATOM 1334 C C . VAL A 1 166 ? 11.588 -0.523 -13.368 1.00 78.44 166 VAL A C 1
ATOM 1336 O O . VAL A 1 166 ? 11.980 0.130 -14.328 1.00 78.44 166 VAL A O 1
ATOM 1339 N N . ARG A 1 167 ? 12.262 -1.586 -12.916 1.00 71.44 167 ARG A N 1
ATOM 1340 C CA . ARG A 1 167 ? 13.561 -1.993 -13.475 1.00 71.44 167 ARG A CA 1
ATOM 1341 C C . ARG A 1 167 ? 13.460 -2.587 -14.879 1.00 71.44 167 ARG A C 1
ATOM 1343 O O . ARG A 1 167 ? 14.419 -2.475 -15.629 1.00 71.44 167 ARG A O 1
ATOM 1350 N N . MET A 1 168 ? 12.333 -3.208 -15.230 1.00 66.88 168 MET A N 1
ATOM 1351 C CA . MET A 1 168 ? 12.071 -3.664 -16.603 1.00 66.88 168 MET A CA 1
ATOM 1352 C C . MET A 1 168 ? 11.857 -2.482 -17.557 1.00 66.88 168 MET A C 1
ATOM 1354 O O . MET A 1 168 ? 12.211 -2.584 -18.722 1.00 66.88 168 MET A O 1
ATOM 1358 N N . CYS A 1 169 ? 11.301 -1.366 -17.074 1.00 60.09 169 CYS A N 1
ATOM 1359 C CA . CYS A 1 169 ? 11.061 -0.167 -17.882 1.00 60.09 169 CYS A CA 1
ATOM 1360 C C . CYS A 1 169 ? 12.295 0.738 -18.076 1.00 60.09 169 CYS A C 1
ATOM 1362 O O . CYS A 1 169 ? 12.231 1.648 -18.904 1.00 60.09 169 CYS A O 1
ATOM 1364 N N . ASP A 1 170 ? 13.373 0.523 -17.313 1.00 53.53 170 ASP A N 1
ATOM 1365 C CA . ASP A 1 170 ? 14.641 1.269 -17.413 1.00 53.53 170 ASP A CA 1
ATOM 1366 C C . ASP A 1 170 ? 15.648 0.650 -18.416 1.00 53.53 170 ASP A C 1
ATOM 1368 O O . ASP A 1 170 ? 16.701 1.247 -18.653 1.00 53.53 170 ASP A O 1
ATOM 1372 N N . TYR A 1 171 ? 15.340 -0.514 -19.010 1.00 41.62 171 TYR A N 1
ATOM 1373 C CA . TYR A 1 171 ? 16.075 -1.123 -20.135 1.00 41.62 171 TYR A CA 1
ATOM 1374 C C . TYR A 1 171 ? 15.363 -0.856 -21.468 1.00 41.62 171 TYR A C 1
ATOM 1376 O O . TYR A 1 171 ? 16.081 -0.678 -22.478 1.00 41.62 171 TYR A O 1
#

Sequence (171 aa):
MRVPFSSVLGPPMLKYGRFYNRMCSPRLFGYSTYSVCLGILGTAVTLVDLRRLLNGESPTCEGLWKNRLSRSERLMTNETARDLKLMSSVLGVEHYALLALGAYTDNPVLLLPWLFMGMIVIFLEGFLFASRLFHEGIHMNRSELLFTVMMIHNWLQVFCLFNRQVRMCDY

Secondary structure (DSSP, 8-state):
----HHHHTHHHHHHTHHHHHHHT-TTTS--HHHHHHHHHHHHHHHHHHHHHHHTTPPPTTHHHHHHHHTTTTTT--HHHHHHHHHHHHHHHHHHHHHHHHHHHTT-HHHHHHHHHHHHHHHHHHHHHHHHHHHHH-S---HHHHHHHHHHHHHHHHHHHHHHHHHHHHT-

Foldseek 3Di:
DPDPCCPPVVVVCVVCVVVLCVLLPPPQAADLVVQLVQLVVQLVLLVVQLVCLVVVHDRPPCVVVCVVCVVVVVPDDPVVVSVVSNVVSVVSNQLSNLSNCCSVVLPLVSNVVVLVVLVVVLVVLVVVVVVCCVPVNPPDDVVSVVVSVVSVRSSSRSVSNSSVSVVVVVD

Radius of gyration: 18.25 Å; Cα contacts (8 Å, |Δi|>4): 118; chains: 1; bounding box: 50×29×51 Å